Protein AF-U1XU86-F1 (afdb_monomer)

pLDDT: mean 78.04, std 12.98, range [58.62, 98.19]

Sequence (58 aa):
MRLLFILILVANLALLAFGQGFFGTPPSEQGREPRQFSQRNQDAIQLGTPAHPTPASP

Mean predicted aligned error: 15.22 Å

Foldseek 3Di:
DVVVVVVVVVVVVVVVCVVVCVVHDDPVCVVPDPPPPPVVVPVVDDDDDPDDPDPDDD

Structure (mmCIF, N/CA/C/O backbone):
data_AF-U1XU86-F1
#
_entry.id   AF-U1XU86-F1
#
loop_
_atom_site.group_PDB
_atom_site.id
_atom_site.type_symbol
_atom_site.label_atom_id
_atom_site.label_alt_id
_atom_site.label_comp_id
_atom_site.label_asym_id
_atom_site.label_entity_id
_atom_site.label_seq_id
_atom_site.pdbx_PDB_ins_code
_atom_site.Cartn_x
_atom_site.Cartn_y
_atom_site.Cartn_z
_atom_site.occupancy
_atom_site.B_iso_or_equiv
_atom_site.auth_seq_id
_atom_site.auth_comp_id
_atom_site.auth_asym_id
_atom_site.auth_atom_id
_atom_site.pdbx_PDB_model_num
ATOM 1 N N . MET A 1 1 ? -6.827 -2.607 -26.553 1.00 78.62 1 MET A N 1
ATOM 2 C CA . MET A 1 1 ? -7.693 -2.947 -25.398 1.00 78.62 1 MET A CA 1
ATOM 3 C C . MET A 1 1 ? -7.033 -3.906 -24.411 1.00 78.62 1 MET A C 1
ATOM 5 O O . MET A 1 1 ? -6.963 -3.567 -23.239 1.00 78.62 1 MET A O 1
ATOM 9 N N . ARG A 1 2 ? -6.484 -5.050 -24.856 1.00 90.56 2 ARG A N 1
ATOM 10 C CA . ARG A 1 2 ? -5.840 -6.035 -23.960 1.00 90.56 2 ARG A CA 1
ATOM 11 C C . ARG A 1 2 ? -4.667 -5.474 -23.143 1.00 90.56 2 ARG A C 1
ATOM 13 O O . ARG A 1 2 ? -4.569 -5.764 -21.962 1.00 90.56 2 ARG A O 1
ATOM 20 N N . LEU A 1 3 ? -3.809 -4.648 -23.751 1.00 96.50 3 LEU A N 1
ATOM 21 C CA . LEU A 1 3 ? -2.650 -4.062 -23.063 1.00 96.50 3 LEU A CA 1
ATOM 22 C C . LEU A 1 3 ? -3.065 -3.129 -21.914 1.00 96.50 3 LEU A C 1
ATOM 24 O O . LEU A 1 3 ? -2.582 -3.281 -20.801 1.00 96.50 3 LEU A O 1
ATOM 28 N N . LEU A 1 4 ? -3.996 -2.206 -22.177 1.00 96.56 4 LEU A N 1
ATOM 29 C CA . LEU A 1 4 ? -4.494 -1.263 -21.171 1.00 96.56 4 LEU A CA 1
ATOM 30 C C . LEU A 1 4 ? -5.180 -1.994 -20.008 1.00 96.56 4 LEU A C 1
ATOM 32 O O . LEU A 1 4 ? -4.942 -1.663 -18.853 1.00 96.56 4 LEU A O 1
ATOM 36 N N . PHE A 1 5 ? -5.951 -3.043 -20.310 1.00 96.50 5 PHE A N 1
ATOM 37 C CA . PHE A 1 5 ? -6.534 -3.916 -19.292 1.00 96.50 5 PHE A CA 1
ATOM 38 C C . PHE A 1 5 ? -5.465 -4.575 -18.405 1.00 96.50 5 PHE A C 1
ATOM 40 O O . PHE A 1 5 ? -5.578 -4.532 -17.184 1.00 96.50 5 PHE A O 1
ATOM 47 N N . ILE A 1 6 ? -4.404 -5.133 -19.001 1.00 97.81 6 ILE A N 1
ATOM 48 C CA . ILE A 1 6 ? -3.312 -5.771 -18.247 1.00 97.81 6 ILE A CA 1
ATOM 49 C C . ILE A 1 6 ? -2.590 -4.754 -17.356 1.00 97.81 6 ILE A C 1
ATOM 51 O O . ILE A 1 6 ? -2.307 -5.059 -16.202 1.00 97.81 6 ILE A O 1
ATOM 55 N N . LEU A 1 7 ? -2.329 -3.542 -17.852 1.00 98.06 7 LEU A N 1
ATOM 56 C CA . LEU A 1 7 ? -1.680 -2.494 -17.059 1.00 98.06 7 LEU A CA 1
ATOM 57 C C . LEU A 1 7 ? -2.512 -2.110 -15.832 1.00 98.06 7 LEU A C 1
ATOM 59 O O . LEU A 1 7 ? -1.979 -2.035 -14.727 1.00 98.06 7 LEU A O 1
ATOM 63 N N . ILE A 1 8 ? -3.821 -1.921 -16.013 1.00 97.62 8 ILE A N 1
ATOM 64 C CA . ILE A 1 8 ? -4.735 -1.611 -14.907 1.00 97.62 8 ILE A CA 1
ATOM 65 C C . ILE A 1 8 ? -4.780 -2.773 -13.912 1.00 97.62 8 ILE A C 1
ATOM 67 O O . ILE A 1 8 ? -4.712 -2.542 -12.705 1.00 97.62 8 ILE A O 1
ATOM 71 N N . LEU A 1 9 ? -4.857 -4.014 -14.400 1.00 97.69 9 LEU A N 1
ATOM 72 C CA . LEU A 1 9 ? -4.869 -5.201 -13.548 1.00 97.69 9 LEU A CA 1
ATOM 73 C C . LEU A 1 9 ? -3.603 -5.278 -12.683 1.00 97.69 9 LEU A C 1
ATOM 75 O O . LEU A 1 9 ? -3.705 -5.432 -11.469 1.00 97.69 9 LEU A O 1
ATOM 79 N N . VAL A 1 10 ? -2.423 -5.113 -13.289 1.00 98.19 10 VAL A N 1
ATOM 80 C CA . VAL A 1 10 ? -1.136 -5.147 -12.576 1.00 98.19 10 VAL A CA 1
ATOM 81 C C . VAL A 1 10 ? -1.035 -4.011 -11.558 1.00 98.19 10 VAL A C 1
ATOM 83 O O . VAL A 1 10 ? -0.619 -4.254 -10.429 1.00 98.19 10 VAL A O 1
ATOM 86 N N . ALA A 1 11 ? -1.456 -2.794 -11.913 1.00 97.69 11 ALA A N 1
ATOM 87 C CA . ALA A 1 11 ? -1.436 -1.654 -10.998 1.00 97.69 11 ALA A CA 1
ATOM 88 C C . ALA A 1 11 ? -2.313 -1.887 -9.755 1.00 97.69 11 ALA A C 1
ATOM 90 O O . ALA A 1 11 ? -1.883 -1.616 -8.635 1.00 97.69 11 ALA A O 1
ATOM 91 N N . ASN A 1 12 ? -3.514 -2.442 -9.936 1.00 97.44 12 ASN A N 1
ATOM 92 C CA . ASN A 1 12 ? -4.397 -2.772 -8.815 1.00 97.44 12 ASN A CA 1
ATOM 93 C C . ASN A 1 12 ? -3.810 -3.878 -7.935 1.00 97.44 12 ASN A C 1
ATOM 95 O O . ASN A 1 12 ? -3.862 -3.780 -6.711 1.00 97.44 12 ASN A O 1
ATOM 99 N N . LEU A 1 13 ? -3.217 -4.908 -8.544 1.00 97.00 13 LEU A N 1
ATOM 100 C CA . LEU A 1 13 ? -2.600 -6.005 -7.803 1.00 97.00 13 LEU A CA 1
ATOM 101 C C . LEU A 1 13 ? -1.389 -5.528 -6.992 1.00 97.00 13 LEU A C 1
ATOM 103 O O . LEU A 1 13 ? -1.231 -5.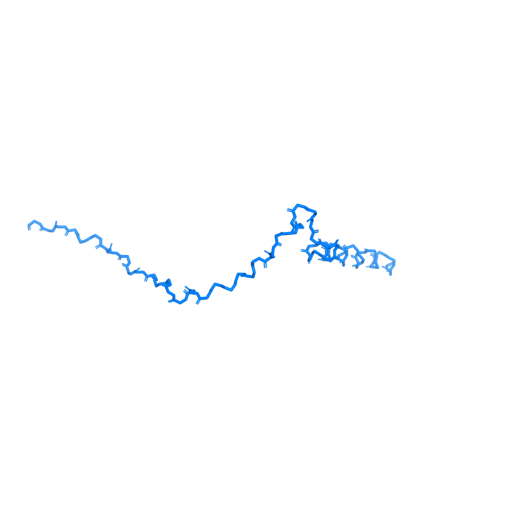913 -5.836 1.00 97.00 13 LEU A O 1
ATOM 107 N N . ALA A 1 14 ? -0.578 -4.640 -7.572 1.00 95.06 14 ALA A N 1
ATOM 108 C CA . ALA A 1 14 ? 0.539 -4.005 -6.884 1.00 95.06 14 ALA A CA 1
ATOM 109 C C . ALA A 1 14 ? 0.061 -3.153 -5.697 1.00 95.06 14 ALA A C 1
ATOM 111 O O . ALA A 1 14 ? 0.621 -3.260 -4.607 1.00 95.06 14 ALA A O 1
ATOM 112 N N . LEU A 1 15 ? -0.999 -2.357 -5.882 1.00 94.94 15 LEU A N 1
ATOM 113 C CA . LEU A 1 15 ? -1.586 -1.543 -4.815 1.00 94.94 15 LEU A CA 1
ATOM 114 C C . LEU A 1 15 ? -2.147 -2.407 -3.675 1.00 94.94 15 LEU A C 1
ATOM 116 O O . LEU A 1 15 ? -1.908 -2.112 -2.505 1.00 94.94 15 LEU A O 1
ATOM 120 N N . LEU A 1 16 ? -2.849 -3.492 -4.011 1.00 94.12 16 LEU A N 1
ATOM 121 C CA . LEU A 1 16 ? -3.376 -4.443 -3.034 1.00 94.12 16 LEU A CA 1
ATOM 122 C C . LEU A 1 16 ? -2.247 -5.101 -2.231 1.00 94.12 16 LEU A C 1
ATOM 124 O O . LEU A 1 16 ? -2.287 -5.098 -1.003 1.00 94.12 16 LEU A O 1
ATOM 128 N N . ALA A 1 17 ? -1.223 -5.623 -2.912 1.00 92.19 17 ALA A N 1
ATOM 129 C CA . ALA A 1 17 ? -0.076 -6.257 -2.267 1.00 92.19 17 ALA A CA 1
ATOM 130 C C . ALA A 1 17 ? 0.679 -5.276 -1.354 1.00 92.19 17 ALA A C 1
ATOM 132 O O . ALA A 1 17 ? 1.083 -5.637 -0.247 1.00 92.19 17 ALA A O 1
ATOM 133 N N . PHE A 1 18 ? 0.815 -4.020 -1.787 1.00 88.56 18 PHE A N 1
ATOM 134 C CA . PHE A 1 18 ? 1.404 -2.960 -0.975 1.00 88.56 18 PHE A CA 1
ATOM 135 C C . PHE A 1 18 ? 0.601 -2.704 0.308 1.00 88.56 18 PHE A C 1
ATOM 137 O O . PHE A 1 18 ? 1.178 -2.691 1.393 1.00 88.56 18 PHE A O 1
ATOM 144 N N . GLY A 1 19 ? -0.727 -2.586 0.210 1.00 84.50 19 GLY A N 1
ATOM 145 C CA . GLY A 1 19 ? -1.600 -2.389 1.372 1.00 84.50 19 GLY A CA 1
ATOM 146 C C . GLY A 1 19 ? -1.644 -3.578 2.338 1.00 84.50 19 GLY A C 1
ATOM 147 O O . GLY A 1 19 ? -1.867 -3.390 3.530 1.00 84.50 19 GLY A O 1
ATOM 148 N N . GLN A 1 20 ? -1.396 -4.796 1.850 1.00 86.12 20 GLN A N 1
ATOM 149 C CA . GLN A 1 20 ? -1.342 -6.005 2.680 1.00 86.12 20 GLN A CA 1
ATOM 150 C C . GLN A 1 20 ? 0.018 -6.238 3.353 1.00 86.12 20 GLN A C 1
ATOM 152 O O . GLN A 1 20 ? 0.184 -7.239 4.048 1.00 86.12 20 GLN A O 1
ATOM 157 N N . GLY A 1 21 ? 0.999 -5.354 3.150 1.00 81.44 21 GLY A N 1
ATOM 158 C CA . GLY A 1 21 ? 2.339 -5.553 3.701 1.00 81.44 21 GLY A CA 1
ATOM 159 C C . GLY A 1 21 ? 3.074 -6.737 3.066 1.00 81.44 21 GLY A C 1
ATOM 160 O O . GLY A 1 21 ? 3.969 -7.305 3.686 1.00 81.44 21 GLY A O 1
ATOM 161 N N . PHE A 1 22 ? 2.732 -7.111 1.824 1.00 83.56 22 PHE A N 1
ATOM 162 C CA . PHE A 1 22 ? 3.408 -8.186 1.079 1.00 83.56 22 PHE A CA 1
ATOM 163 C C . PHE A 1 22 ? 4.911 -7.915 0.898 1.00 83.56 22 PHE A C 1
ATOM 165 O O . PHE A 1 22 ? 5.715 -8.837 0.816 1.00 83.56 22 PHE A O 1
ATOM 172 N N . PHE A 1 23 ? 5.301 -6.638 0.885 1.00 82.69 23 PHE A N 1
ATOM 173 C CA . PHE A 1 23 ? 6.699 -6.200 0.841 1.00 82.69 23 PHE A CA 1
ATOM 174 C C . PHE A 1 23 ? 7.415 -6.264 2.204 1.00 82.69 23 PHE A C 1
ATOM 176 O O . PHE A 1 23 ? 8.573 -5.862 2.304 1.00 82.69 23 PHE A O 1
ATOM 183 N N . GLY A 1 24 ? 6.755 -6.802 3.233 1.00 79.38 24 GLY A N 1
ATOM 184 C CA . GLY A 1 24 ? 7.293 -7.004 4.574 1.00 79.38 24 GLY A CA 1
ATOM 185 C C . GLY A 1 24 ? 6.905 -5.908 5.565 1.00 79.38 24 GLY A C 1
ATOM 186 O O . GLY A 1 24 ? 6.420 -4.835 5.204 1.00 79.38 24 GLY A O 1
ATOM 187 N N . THR A 1 25 ? 7.132 -6.194 6.846 1.00 71.38 25 THR A N 1
ATOM 188 C CA . THR A 1 25 ? 7.009 -5.212 7.929 1.00 71.38 25 THR A CA 1
ATOM 189 C C . THR A 1 25 ? 8.076 -4.128 7.781 1.00 71.38 25 THR A C 1
ATOM 191 O O . THR A 1 25 ? 9.242 -4.460 7.534 1.00 71.38 25 THR A O 1
ATOM 194 N N . PRO A 1 26 ? 7.721 -2.843 7.952 1.00 75.88 26 PRO A N 1
ATOM 195 C CA . PRO A 1 26 ? 8.692 -1.762 7.890 1.00 75.88 26 PRO A CA 1
ATOM 196 C C . PRO A 1 26 ? 9.801 -1.969 8.940 1.00 75.88 26 PRO A C 1
ATOM 198 O O . PRO A 1 26 ? 9.536 -2.520 10.011 1.00 75.88 26 PRO A O 1
ATOM 201 N N . PRO A 1 27 ? 11.043 -1.506 8.689 1.00 68.19 27 PRO A N 1
ATOM 202 C CA . PRO A 1 27 ? 12.165 -1.698 9.616 1.00 68.19 27 PRO A CA 1
ATOM 203 C C . PRO A 1 27 ? 11.902 -1.143 11.022 1.00 68.19 27 PRO A C 1
ATOM 205 O O . PRO A 1 27 ? 12.425 -1.644 12.009 1.00 68.19 27 PRO A O 1
ATOM 208 N N . SER A 1 28 ? 11.041 -0.127 11.127 1.00 74.62 28 SER A N 1
ATOM 209 C CA . SER A 1 28 ? 10.581 0.448 12.396 1.00 74.62 28 SER A CA 1
ATOM 210 C C . SER A 1 28 ? 9.763 -0.517 13.266 1.00 74.62 28 SER A C 1
ATOM 212 O O . SER A 1 28 ? 9.596 -0.264 14.460 1.00 74.62 28 SER A O 1
ATOM 214 N N . GLU A 1 29 ? 9.248 -1.602 12.687 1.00 68.25 29 GLU A N 1
ATOM 215 C CA . GLU A 1 29 ? 8.511 -2.667 13.371 1.00 68.25 29 GLU A CA 1
ATOM 216 C C . GLU A 1 29 ? 9.338 -3.951 13.542 1.00 68.25 29 GLU A C 1
ATOM 218 O O . GLU A 1 29 ? 8.865 -4.899 14.166 1.00 68.25 29 GLU A O 1
ATOM 223 N N . GLN A 1 30 ? 10.597 -3.986 13.081 1.00 68.12 30 GLN A N 1
ATOM 224 C CA . GLN A 1 30 ? 11.495 -5.108 13.368 1.00 68.12 30 GLN A CA 1
ATOM 225 C C . GLN A 1 30 ? 11.731 -5.218 14.881 1.00 68.12 30 GLN A C 1
ATOM 227 O O . GLN A 1 30 ? 12.224 -4.295 15.525 1.00 68.12 30 GLN A O 1
ATOM 232 N N . GLY A 1 31 ? 11.350 -6.361 15.455 1.00 68.62 31 GLY A N 1
ATOM 233 C CA . GLY A 1 31 ? 11.441 -6.622 16.895 1.00 68.62 31 GLY A CA 1
ATOM 234 C C . GLY A 1 31 ? 10.210 -6.201 17.702 1.00 68.62 31 GLY A C 1
ATOM 235 O O . GLY A 1 31 ? 10.157 -6.468 18.903 1.00 68.62 31 GLY A O 1
ATOM 236 N N . ARG A 1 32 ? 9.195 -5.597 17.070 1.00 63.62 32 ARG A N 1
ATOM 237 C CA . ARG A 1 32 ? 7.851 -5.528 17.650 1.00 63.62 32 ARG A CA 1
ATOM 238 C C . ARG A 1 32 ? 7.107 -6.781 17.219 1.00 63.62 32 ARG A C 1
ATOM 240 O O . ARG A 1 32 ? 6.801 -6.944 16.046 1.00 63.62 32 ARG A O 1
ATOM 247 N N . GLU A 1 33 ? 6.811 -7.659 18.171 1.00 64.94 33 GLU A N 1
ATOM 248 C CA . GLU A 1 33 ? 5.788 -8.682 17.961 1.00 64.94 33 GLU A CA 1
ATOM 249 C C . GLU A 1 33 ? 4.508 -7.959 17.513 1.00 64.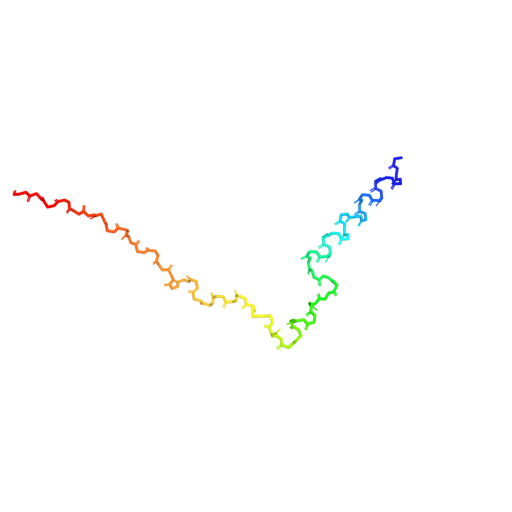94 33 GLU A C 1
ATOM 251 O O . GLU A 1 33 ? 4.033 -7.084 18.255 1.00 64.94 33 GLU A O 1
ATOM 256 N N . PRO A 1 34 ? 3.965 -8.250 16.313 1.00 61.88 34 PRO A N 1
ATOM 257 C CA . PRO A 1 34 ? 2.673 -7.728 15.920 1.00 61.88 34 PRO A CA 1
ATOM 258 C C . PRO A 1 34 ? 1.693 -8.291 16.933 1.00 61.88 34 PRO A C 1
ATOM 260 O O . PRO A 1 34 ? 1.348 -9.471 16.906 1.00 61.88 34 PRO A O 1
ATOM 263 N N . ARG A 1 35 ? 1.314 -7.454 17.902 1.00 61.69 35 ARG A N 1
ATOM 264 C CA . ARG A 1 35 ? 0.391 -7.839 18.954 1.00 61.69 35 ARG A CA 1
ATOM 265 C C . ARG A 1 35 ? -0.904 -8.153 18.236 1.00 61.69 35 ARG A C 1
ATOM 267 O O . ARG A 1 35 ? -1.634 -7.240 17.859 1.00 61.69 35 ARG A O 1
ATOM 274 N N . GLN A 1 36 ? -1.154 -9.439 17.994 1.00 61.75 36 GLN A N 1
ATOM 275 C CA . GLN A 1 36 ? -2.454 -9.875 17.535 1.00 61.75 36 GLN A CA 1
ATOM 276 C C . GLN A 1 36 ? -3.432 -9.245 18.513 1.00 61.75 36 GLN A C 1
ATOM 278 O O . GLN A 1 36 ? -3.304 -9.436 19.727 1.00 61.75 36 GLN A O 1
ATOM 283 N N . PHE A 1 37 ? -4.353 -8.433 18.000 1.00 59.38 37 PHE A N 1
ATOM 284 C CA . PHE A 1 37 ? -5.473 -7.912 18.768 1.00 59.38 37 PHE A CA 1
ATOM 285 C C . PHE A 1 37 ? -6.411 -9.086 19.089 1.00 59.38 37 PHE A C 1
ATOM 287 O O . PHE A 1 37 ? -7.572 -9.116 18.706 1.00 59.38 37 PHE A O 1
ATOM 294 N N . SER A 1 38 ? -5.897 -10.091 19.797 1.00 60.97 38 SER A N 1
ATOM 295 C CA . SER A 1 38 ? -6.675 -11.053 20.545 1.00 60.97 38 SER A CA 1
ATOM 296 C C . SER A 1 38 ? -7.150 -10.292 21.770 1.00 60.97 38 SER A C 1
ATOM 298 O O . SER A 1 38 ? -6.549 -10.312 22.848 1.00 60.97 38 SER A O 1
ATOM 300 N N . GLN A 1 39 ? -8.185 -9.486 21.556 1.00 58.62 39 GLN A N 1
ATOM 301 C CA . GLN A 1 39 ? -8.885 -8.785 22.611 1.00 58.62 39 GLN A CA 1
ATOM 302 C C . GLN A 1 39 ? -9.682 -9.848 23.373 1.00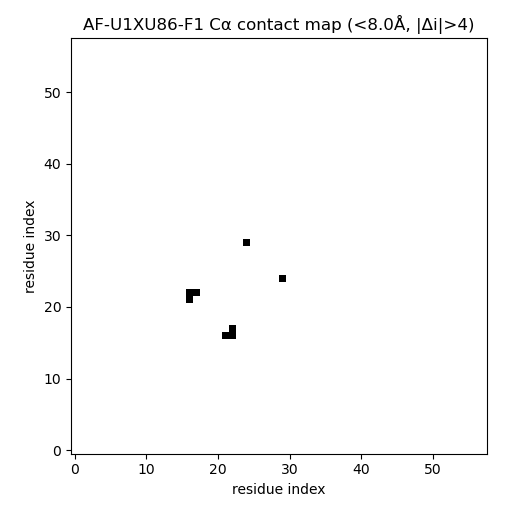 58.62 39 GLN A C 1
ATOM 304 O O . GLN A 1 39 ? -10.884 -10.005 23.209 1.00 58.62 39 GLN A O 1
ATOM 309 N N . ARG A 1 40 ? -8.967 -10.611 24.207 1.00 64.88 40 ARG A N 1
ATOM 310 C CA . ARG A 1 40 ? -9.460 -11.743 25.007 1.00 64.88 40 ARG A CA 1
ATOM 311 C C . ARG A 1 40 ? -10.648 -11.385 25.912 1.00 64.88 40 ARG A C 1
ATOM 313 O O . ARG A 1 40 ? -11.265 -12.273 26.477 1.00 64.88 40 ARG A O 1
ATOM 320 N N . ASN A 1 41 ? -10.935 -10.094 26.069 1.00 66.19 41 ASN A N 1
ATOM 321 C CA . ASN A 1 41 ? -11.932 -9.562 26.984 1.00 66.19 41 ASN A CA 1
ATOM 322 C C . ASN A 1 41 ? -12.875 -8.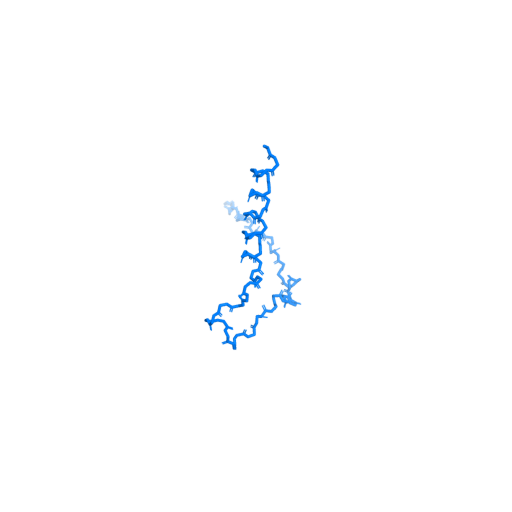552 26.301 1.00 66.19 41 ASN A C 1
ATOM 324 O O . ASN A 1 41 ? -13.264 -7.566 26.922 1.00 66.19 41 ASN A O 1
ATOM 328 N N . GLN A 1 42 ? -13.203 -8.746 25.014 1.00 64.62 42 GLN A N 1
ATOM 329 C CA . GLN A 1 42 ? -14.250 -7.945 24.349 1.00 64.62 42 GLN A CA 1
ATOM 330 C C . GLN A 1 42 ? -15.584 -8.049 25.095 1.00 64.62 42 GLN A C 1
ATOM 332 O O . GLN A 1 42 ? -16.248 -7.038 25.302 1.00 64.62 4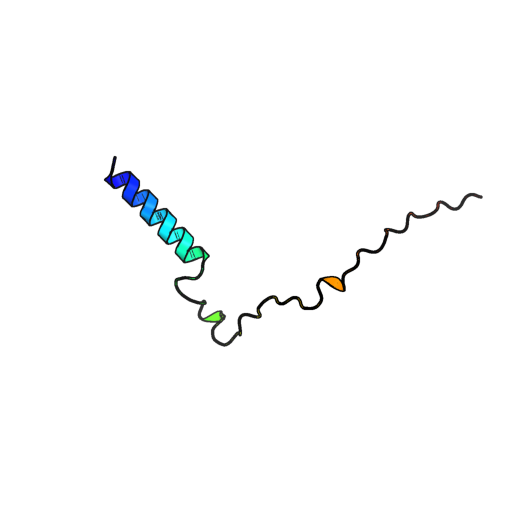2 GLN A O 1
ATOM 337 N N . ASP A 1 43 ? -15.896 -9.238 25.607 1.00 66.19 43 ASP A N 1
ATOM 338 C CA . ASP A 1 43 ? -17.143 -9.521 26.324 1.00 66.19 43 ASP A CA 1
ATOM 339 C C . ASP A 1 43 ? -17.229 -8.853 27.710 1.00 66.19 43 ASP A C 1
ATOM 341 O O . ASP A 1 43 ? -18.302 -8.800 28.310 1.00 66.19 43 ASP A O 1
ATOM 345 N N . ALA A 1 44 ? -16.120 -8.313 28.238 1.00 68.31 44 ALA A N 1
ATOM 346 C CA . ALA A 1 44 ? -16.131 -7.571 29.500 1.00 68.31 44 ALA A CA 1
ATOM 347 C C . ALA A 1 44 ? -16.601 -6.119 29.353 1.00 68.31 44 ALA A C 1
ATOM 349 O O . ALA A 1 44 ? -16.855 -5.461 30.363 1.00 68.31 44 ALA A O 1
ATOM 350 N N . ILE A 1 45 ? -16.725 -5.600 28.127 1.00 68.69 45 ILE A N 1
ATOM 351 C CA . ILE A 1 45 ? -17.234 -4.247 27.904 1.00 68.69 45 ILE A CA 1
ATOM 352 C C . ILE A 1 45 ? -18.746 -4.321 27.699 1.00 68.69 45 ILE A C 1
ATOM 354 O O . ILE A 1 45 ? -19.244 -4.459 26.586 1.00 68.69 45 ILE A O 1
ATOM 358 N N . GLN A 1 46 ? -19.486 -4.217 28.802 1.00 73.62 46 GLN A N 1
ATOM 359 C CA . GLN A 1 46 ? -20.932 -4.016 28.771 1.00 73.62 46 GLN A CA 1
ATOM 360 C C . GLN A 1 46 ? -21.219 -2.515 28.711 1.00 73.62 46 GLN A C 1
ATOM 362 O O . GLN A 1 46 ? -20.790 -1.754 29.580 1.00 73.62 46 GLN A O 1
ATOM 367 N N . LEU A 1 47 ? -21.945 -2.077 27.680 1.00 74.12 47 LEU A N 1
ATOM 368 C CA . LEU A 1 47 ? -22.482 -0.719 27.642 1.00 74.12 47 LEU A CA 1
ATOM 369 C C . LEU A 1 47 ? -23.521 -0.590 28.761 1.00 74.12 47 LEU A C 1
ATOM 371 O O . LEU A 1 47 ? -24.563 -1.241 28.730 1.00 74.12 47 LEU A O 1
ATOM 375 N N . GLY A 1 48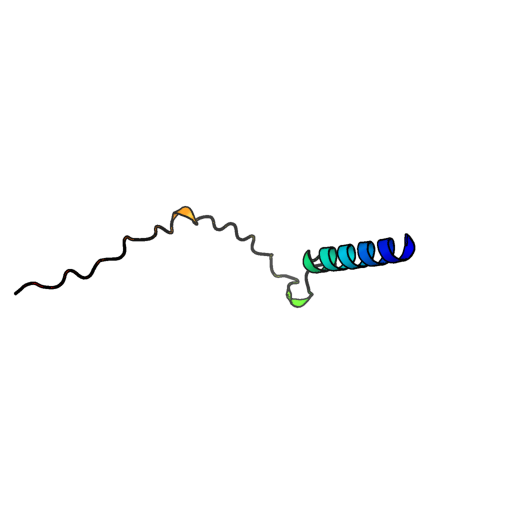 ? -23.224 0.242 29.759 1.00 79.19 48 GLY A N 1
ATOM 376 C CA . GLY A 1 48 ? -24.192 0.602 30.791 1.00 79.19 48 GLY A CA 1
ATOM 377 C C . GLY A 1 48 ? -25.377 1.361 30.191 1.00 79.19 48 GLY A C 1
ATOM 378 O O . GLY A 1 48 ? -25.238 2.068 29.192 1.00 79.19 48 GLY A O 1
ATOM 379 N N . THR A 1 49 ? -26.556 1.230 30.800 1.00 79.12 49 THR A N 1
ATOM 380 C CA . THR A 1 49 ? -27.723 2.022 30.401 1.00 79.12 49 THR A CA 1
ATOM 381 C C . THR A 1 49 ? -27.462 3.491 30.747 1.00 79.12 49 THR A C 1
ATOM 383 O O . THR A 1 49 ? -27.140 3.782 31.902 1.00 79.12 49 THR A O 1
ATOM 386 N N . PRO A 1 50 ? -27.565 4.429 29.788 1.00 75.81 50 PRO A N 1
ATOM 387 C CA . PRO A 1 50 ? -27.384 5.843 30.081 1.00 75.81 50 PRO A CA 1
ATOM 388 C C . PRO A 1 50 ? -28.436 6.279 31.104 1.00 75.81 50 PRO A C 1
ATOM 390 O O . PRO A 1 50 ? -29.636 6.117 30.879 1.00 75.81 50 PRO A O 1
ATOM 393 N N . ALA A 1 51 ? -27.985 6.798 32.248 1.00 73.38 51 ALA A N 1
ATOM 394 C CA . ALA A 1 51 ? -28.880 7.323 33.266 1.00 73.38 51 ALA A CA 1
ATOM 395 C C . ALA A 1 51 ? -29.613 8.534 32.683 1.00 73.38 51 ALA A C 1
ATOM 397 O O . ALA A 1 51 ? -28.997 9.556 32.375 1.00 73.38 51 ALA A O 1
ATOM 398 N N . HIS A 1 52 ? -30.928 8.411 32.514 1.00 70.12 52 HIS A N 1
ATOM 399 C CA . HIS A 1 52 ? -31.762 9.562 32.217 1.00 70.12 52 HIS A CA 1
ATOM 400 C C . HIS A 1 52 ? -31.742 10.448 33.471 1.00 70.12 52 HIS A C 1
ATOM 402 O O . HIS A 1 52 ? -32.092 9.950 34.544 1.00 70.12 52 HIS A O 1
ATOM 408 N N . PRO A 1 53 ? -31.310 11.720 33.400 1.00 72.12 53 PRO A N 1
ATOM 409 C CA . PRO A 1 53 ? -31.438 12.610 34.542 1.00 72.12 53 PRO A CA 1
ATOM 410 C C . PRO A 1 53 ? -32.932 12.741 34.841 1.00 72.12 53 PRO A C 1
ATOM 412 O O . PRO A 1 53 ? -33.683 13.280 34.027 1.00 72.12 53 PRO A O 1
ATOM 415 N N . THR A 1 54 ? -33.374 12.176 35.964 1.00 70.38 54 THR A N 1
ATOM 416 C CA . THR A 1 54 ? -34.724 12.376 36.490 1.00 70.38 54 THR A CA 1
ATOM 417 C C . THR A 1 54 ? -34.839 13.857 36.846 1.00 70.38 54 THR A C 1
ATOM 419 O O . THR A 1 54 ? -34.119 14.302 37.745 1.00 70.38 54 THR A O 1
ATOM 422 N N . PRO A 1 55 ? -35.673 14.656 36.155 1.00 69.69 55 PRO A N 1
ATOM 423 C CA . PRO A 1 55 ? -35.901 16.028 36.574 1.00 69.69 55 PRO A CA 1
ATOM 424 C C . PRO A 1 55 ? -36.567 15.986 37.951 1.00 69.69 55 PRO A C 1
ATOM 426 O O . PRO A 1 55 ? -37.624 15.380 38.118 1.00 69.69 55 PRO A O 1
ATOM 429 N N . ALA A 1 56 ? -35.910 16.587 38.942 1.00 70.75 56 ALA A N 1
ATOM 430 C CA . ALA A 1 56 ? -36.464 16.763 40.273 1.00 70.75 56 ALA A CA 1
ATOM 431 C C . ALA A 1 56 ? -37.758 17.582 40.156 1.00 70.75 56 ALA A C 1
ATOM 433 O O . ALA A 1 56 ? -37.722 18.761 39.803 1.00 70.75 56 ALA A O 1
ATOM 434 N N . SER A 1 57 ? -38.899 16.937 40.389 1.00 61.75 57 SER A N 1
ATOM 435 C CA . SER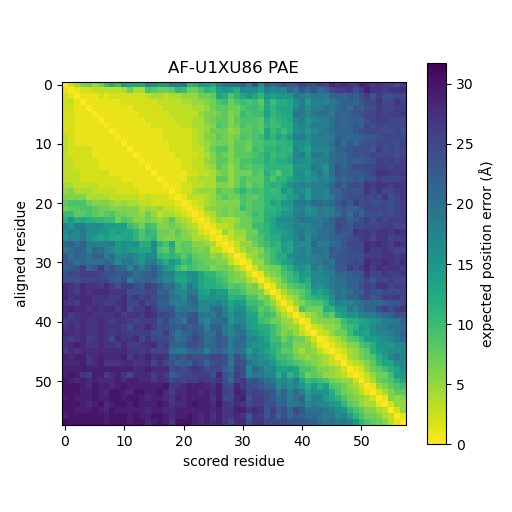 A 1 57 ? -40.187 17.612 40.521 1.00 61.75 57 SER A CA 1
ATOM 436 C C . SER A 1 57 ? -40.323 18.192 41.941 1.00 61.75 57 SER A C 1
ATOM 438 O O . SER A 1 57 ? -39.944 17.491 42.883 1.00 61.75 57 SER A O 1
ATOM 440 N N . PRO A 1 58 ? -40.811 19.442 42.081 1.00 66.75 58 PRO A N 1
ATOM 441 C CA . PRO A 1 58 ? -40.910 20.170 43.350 1.00 66.75 58 PRO A CA 1
ATOM 442 C C . PRO A 1 58 ? -41.959 19.605 44.314 1.00 66.75 58 PRO A C 1
ATOM 444 O O . PRO A 1 58 ? -42.944 18.997 43.834 1.00 66.75 58 PRO A O 1
#

Secondary structure (DSSP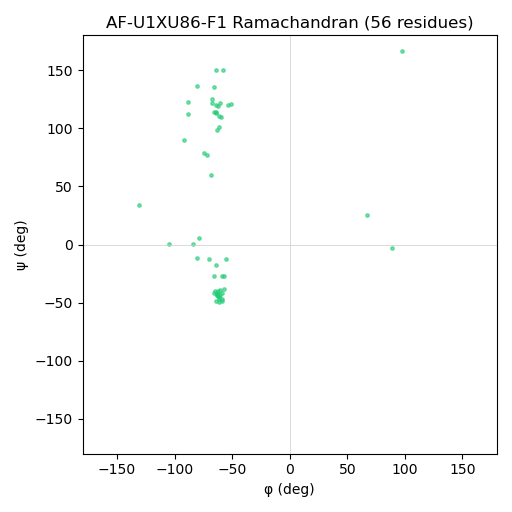, 8-state):
-HHHHHHHHHHHHHHHHHHTTTT---GGGTT--------TTGGG---PPP--------

Solvent-accessible surface area (backbone atoms only — not comparable to full-atom values): 4017 Å² total; per-residue (Å²): 111,71,66,63,50,50,52,52,52,51,53,51,52,52,52,51,39,57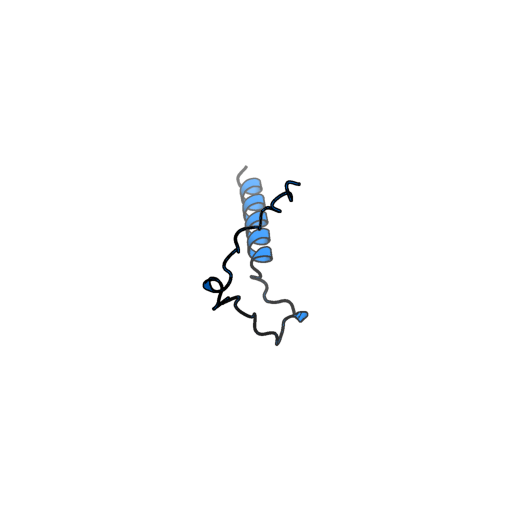,76,70,43,72,88,48,80,57,78,93,46,67,89,54,76,81,74,72,85,73,64,89,58,61,86,73,68,70,84,74,80,81,81,73,83,76,77,86,76,132

Radius of gyration: 25.05 Å; Cα contacts (8 Å, |Δi|>4): 4; chains: 1; bounding box: 53×32×69 Å